Protein AF-A0A8D8V0D5-F1 (afdb_monomer_lite)

Organism: NCBI:txid428564

Secondary structure (DSSP, 8-state):
--S-S-TTGGGG-TT--S---S--HHHHHHHHHHHHHHHHHHHHHHHHHHT-TTHHHHT-STT---S--GGGPPPGGGSPPP--HHHHHHHHHHHHHHHHHHHHHHHHHHHHHHSSS-SSHHHHHHHHHHHHHHT-

pLDDT: mean 73.13, std 11.74, range [45.22, 96.75]

Structure (mmCIF, N/CA/C/O backbone):
data_AF-A0A8D8V0D5-F1
#
_entry.id   AF-A0A8D8V0D5-F1
#
loop_
_atom_site.group_PDB
_atom_site.id
_atom_site.type_symbol
_atom_site.label_atom_id
_atom_site.label_alt_id
_atom_site.label_comp_id
_atom_site.label_asym_id
_atom_site.label_entity_id
_atom_site.label_seq_id
_atom_site.pdbx_PDB_ins_code
_atom_site.Cartn_x
_atom_site.Cartn_y
_atom_site.Cartn_z
_atom_site.occupancy
_atom_site.B_iso_or_equiv
_atom_site.auth_seq_id
_atom_site.auth_comp_id
_atom_site.auth_asym_id
_atom_site.auth_atom_id
_atom_site.pdbx_PDB_model_num
ATOM 1 N N . MET A 1 1 ? 16.698 8.303 -56.986 1.00 45.22 1 MET A N 1
ATOM 2 C CA . MET A 1 1 ? 17.257 8.251 -55.622 1.00 45.22 1 MET A CA 1
ATOM 3 C C . MET A 1 1 ? 16.112 7.914 -54.676 1.00 45.22 1 MET A C 1
ATOM 5 O O . MET A 1 1 ? 15.330 8.791 -54.330 1.00 45.22 1 MET A O 1
ATOM 9 N N . SER A 1 2 ? 15.885 6.629 -54.410 1.00 48.72 2 SER A N 1
ATOM 10 C CA . SER A 1 2 ? 14.785 6.174 -53.552 1.00 48.72 2 SER A CA 1
ATOM 11 C C . SER A 1 2 ? 15.155 6.394 -52.087 1.00 48.72 2 SER A C 1
ATOM 13 O O . SER A 1 2 ? 16.223 5.985 -51.654 1.00 48.72 2 SER A O 1
ATOM 15 N N . HIS A 1 3 ? 14.261 7.027 -51.333 1.00 53.66 3 HIS A N 1
ATOM 16 C CA . HIS A 1 3 ? 14.394 7.468 -49.937 1.00 53.66 3 HIS A CA 1
ATOM 17 C C . HIS A 1 3 ? 14.514 6.314 -48.898 1.00 53.66 3 HIS A C 1
ATOM 19 O O . HIS A 1 3 ? 14.042 6.429 -47.772 1.00 53.66 3 HIS A O 1
ATOM 25 N N . LEU A 1 4 ? 15.094 5.164 -49.256 1.00 62.19 4 LEU A N 1
ATOM 26 C CA . LEU A 1 4 ? 15.102 3.936 -48.443 1.00 62.19 4 LEU A CA 1
ATOM 27 C C . LEU A 1 4 ? 16.444 3.184 -48.498 1.00 62.19 4 LEU A C 1
ATOM 29 O O . LEU A 1 4 ? 16.458 1.959 -48.511 1.00 62.19 4 LEU A O 1
ATOM 33 N N . GLU A 1 5 ? 17.576 3.882 -48.573 1.00 65.50 5 GLU A N 1
ATOM 34 C CA . GLU A 1 5 ? 18.870 3.197 -48.740 1.00 65.50 5 GLU A CA 1
ATOM 35 C C . GLU A 1 5 ? 19.492 2.683 -47.436 1.00 65.50 5 GLU A C 1
ATOM 37 O O . GLU A 1 5 ? 20.301 1.764 -47.487 1.00 65.50 5 GLU A O 1
ATOM 42 N N . ASP A 1 6 ? 19.075 3.169 -46.260 1.00 66.00 6 ASP A N 1
ATOM 43 C CA . ASP A 1 6 ? 19.495 2.535 -45.007 1.00 66.00 6 ASP A CA 1
ATOM 44 C C . ASP A 1 6 ? 18.524 2.833 -43.847 1.00 66.00 6 ASP A C 1
ATOM 46 O O . ASP A 1 6 ? 18.466 3.969 -43.362 1.00 66.00 6 ASP A O 1
ATOM 50 N N . PRO A 1 7 ? 17.760 1.844 -43.342 1.00 69.44 7 PRO A N 1
ATOM 51 C CA . PRO A 1 7 ? 16.826 2.052 -42.236 1.00 69.44 7 PRO A CA 1
ATOM 52 C C . PRO A 1 7 ? 17.528 2.452 -40.934 1.00 69.44 7 PRO A C 1
ATOM 54 O O . PR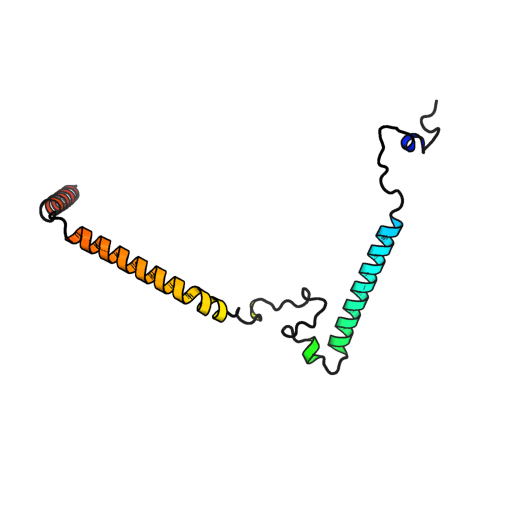O A 1 7 ? 16.855 2.864 -40.002 1.00 69.44 7 PRO A O 1
ATOM 57 N N . ASN A 1 8 ? 18.860 2.361 -40.846 1.00 71.06 8 ASN A N 1
ATOM 58 C CA . ASN A 1 8 ? 19.631 2.727 -39.656 1.00 71.06 8 ASN A CA 1
ATOM 59 C C . ASN A 1 8 ? 20.317 4.102 -39.748 1.00 71.06 8 ASN A C 1
ATOM 61 O O . ASN A 1 8 ? 21.010 4.488 -38.806 1.00 71.06 8 ASN A O 1
ATOM 65 N N . LEU A 1 9 ? 20.130 4.859 -40.837 1.00 73.25 9 LEU A N 1
ATOM 66 C CA . LEU A 1 9 ? 20.750 6.182 -41.028 1.00 73.25 9 LEU A CA 1
ATOM 67 C C . LEU A 1 9 ? 20.418 7.167 -39.896 1.00 73.25 9 LEU A C 1
ATOM 69 O O . LEU A 1 9 ? 21.285 7.920 -39.457 1.00 73.25 9 LEU A O 1
ATOM 73 N N . TYR A 1 10 ? 19.197 7.101 -39.359 1.00 69.00 10 TYR A N 1
ATOM 74 C CA . TYR A 1 10 ? 18.752 7.958 -38.256 1.00 69.00 10 TYR A CA 1
ATOM 75 C C . TYR A 1 10 ? 19.538 7.732 -36.948 1.00 69.00 10 TYR A C 1
ATOM 77 O O . TYR A 1 10 ? 19.628 8.646 -36.131 1.00 69.00 10 TYR A O 1
ATOM 85 N N . LYS A 1 11 ? 20.151 6.551 -36.754 1.00 69.38 11 LYS A N 1
ATOM 86 C CA . LYS A 1 11 ? 20.961 6.227 -35.562 1.00 69.38 11 LYS A CA 1
ATOM 87 C C . LYS A 1 11 ? 22.320 6.930 -35.550 1.00 69.38 11 LYS A C 1
ATOM 89 O O . LYS A 1 11 ? 22.938 7.025 -34.503 1.00 69.38 11 LYS A O 1
ATOM 94 N N . LYS A 1 12 ? 22.803 7.409 -36.701 1.00 73.44 12 LYS A N 1
ATOM 95 C CA . LYS A 1 12 ? 24.097 8.106 -36.829 1.00 73.44 12 LYS A CA 1
ATOM 96 C C . LYS A 1 12 ? 23.969 9.630 -36.708 1.00 73.44 12 LYS A C 1
ATOM 98 O O . LYS A 1 12 ? 24.938 10.340 -36.959 1.00 73.44 12 LYS A O 1
ATOM 103 N N . ASN A 1 13 ? 22.780 10.141 -36.378 1.00 74.19 13 ASN A N 1
ATOM 104 C CA . ASN A 1 13 ? 22.531 11.574 -36.292 1.00 74.19 13 ASN A CA 1
ATOM 105 C C . ASN A 1 13 ? 23.204 12.170 -35.035 1.00 74.19 13 ASN A C 1
ATOM 107 O O . ASN A 1 13 ? 22.813 11.801 -33.928 1.00 74.19 13 ASN A O 1
ATOM 111 N N . PRO A 1 14 ? 24.149 13.122 -35.173 1.00 74.00 14 PRO A N 1
ATOM 112 C CA . PRO A 1 14 ? 24.824 13.755 -34.035 1.00 74.00 14 PRO A CA 1
ATOM 113 C C . PRO A 1 14 ? 23.888 14.589 -33.144 1.00 74.00 14 PRO A C 1
ATOM 115 O O . PRO A 1 14 ? 24.263 14.930 -32.030 1.00 74.00 14 PRO A O 1
ATOM 118 N N . LEU A 1 15 ? 22.669 14.906 -33.601 1.00 73.81 15 LEU A N 1
ATOM 119 C CA . LEU A 1 15 ? 21.644 15.590 -32.801 1.00 73.81 15 LEU A CA 1
ATOM 120 C C . LEU A 1 15 ? 20.863 14.641 -31.868 1.00 73.81 15 LEU A C 1
ATOM 122 O O . LEU A 1 15 ? 20.094 15.106 -31.031 1.00 73.81 15 LEU A O 1
ATOM 126 N N . TYR A 1 16 ? 21.042 13.322 -32.007 1.00 65.94 16 TYR A N 1
ATOM 127 C CA . TYR A 1 16 ? 20.404 12.289 -31.184 1.00 65.94 16 TYR A CA 1
ATOM 128 C C . TYR A 1 16 ? 21.448 11.599 -30.292 1.00 65.94 16 TYR A C 1
ATOM 130 O O . TYR A 1 16 ? 21.793 10.440 -30.497 1.00 65.94 16 TYR A O 1
ATOM 138 N N . GLU A 1 17 ? 21.954 12.302 -29.275 1.00 66.25 17 GLU A N 1
ATOM 139 C CA . GLU A 1 17 ? 22.946 11.746 -28.331 1.00 66.25 17 GLU A CA 1
ATOM 140 C C . GLU A 1 17 ? 22.368 10.687 -27.376 1.00 66.25 17 GLU A C 1
ATOM 142 O O . GLU A 1 17 ? 23.100 9.843 -26.858 1.00 66.25 17 GLU A O 1
ATOM 147 N N . ARG A 1 18 ? 21.052 10.705 -27.126 1.00 66.06 18 ARG A N 1
ATOM 148 C CA . ARG A 1 18 ? 20.371 9.728 -26.265 1.00 66.06 18 ARG A CA 1
ATOM 149 C C . ARG A 1 18 ? 19.397 8.892 -27.077 1.00 66.06 18 ARG A C 1
ATOM 151 O O . ARG A 1 18 ? 18.279 9.319 -27.351 1.00 66.06 18 ARG A O 1
ATOM 158 N N . HIS A 1 19 ? 19.812 7.683 -27.435 1.00 68.31 19 HIS A N 1
ATOM 159 C CA . HIS A 1 19 ? 18.891 6.691 -27.969 1.00 68.31 19 HIS A CA 1
ATOM 160 C C . HIS A 1 19 ? 18.028 6.131 -26.839 1.00 68.31 19 HIS A C 1
ATOM 162 O O . HIS A 1 19 ? 18.545 5.691 -25.810 1.00 68.31 19 HIS A O 1
ATOM 168 N N . GLU A 1 20 ? 16.711 6.137 -27.039 1.00 71.44 20 GLU A N 1
ATOM 169 C CA . GLU A 1 20 ? 15.799 5.385 -26.185 1.00 71.44 20 GLU A CA 1
ATOM 170 C C . GLU A 1 20 ? 16.230 3.910 -26.158 1.00 71.44 20 GLU A C 1
ATOM 172 O O . GLU A 1 20 ? 16.721 3.388 -27.170 1.00 71.44 20 GLU A O 1
ATOM 177 N N . PRO A 1 21 ? 16.101 3.227 -25.009 1.00 69.69 21 PRO A N 1
ATOM 178 C CA . PRO A 1 21 ? 16.499 1.835 -24.901 1.00 69.69 21 PRO A CA 1
ATOM 179 C C . PRO A 1 21 ? 15.696 1.002 -25.901 1.00 69.69 21 PRO A C 1
ATOM 181 O O . PRO A 1 21 ? 14.522 0.733 -25.705 1.00 69.69 21 PRO A O 1
ATOM 184 N N . SER A 1 22 ? 16.352 0.545 -26.969 1.00 73.62 22 SER A N 1
ATOM 185 C CA . SER A 1 22 ? 15.724 -0.307 -27.988 1.00 73.62 22 SER A CA 1
ATOM 186 C C . SER A 1 22 ? 15.320 -1.682 -27.441 1.00 73.62 22 SER A C 1
ATOM 188 O O . SER A 1 22 ? 14.596 -2.416 -28.111 1.00 73.62 22 SER A O 1
ATOM 190 N N . ASN A 1 23 ? 15.821 -2.058 -26.259 1.00 82.00 23 ASN A N 1
ATOM 191 C CA . ASN A 1 23 ? 15.556 -3.336 -25.621 1.00 82.00 23 ASN A CA 1
ATOM 192 C C . ASN A 1 23 ? 14.803 -3.135 -24.298 1.00 82.00 23 ASN A C 1
ATOM 194 O O . ASN A 1 23 ? 15.379 -2.709 -23.298 1.00 82.00 23 ASN A O 1
ATOM 198 N N . TYR A 1 24 ? 13.528 -3.517 -24.298 1.00 87.25 24 TYR A N 1
ATOM 199 C CA . TYR A 1 24 ? 12.639 -3.472 -23.134 1.00 87.25 24 TYR A CA 1
ATOM 200 C C . TYR A 1 24 ? 12.494 -4.831 -22.431 1.00 87.25 24 TYR A C 1
ATOM 202 O O . TYR A 1 24 ? 11.741 -4.948 -21.467 1.00 87.25 24 TYR A O 1
ATOM 210 N N . VAL A 1 25 ? 13.231 -5.865 -22.856 1.00 90.94 25 VAL A N 1
ATOM 211 C CA . VAL A 1 25 ? 13.254 -7.179 -22.192 1.00 90.94 25 VAL A CA 1
ATOM 212 C C . VAL A 1 25 ? 13.467 -7.082 -20.674 1.00 90.94 25 VAL A C 1
ATOM 214 O O . VAL A 1 25 ? 12.682 -7.707 -19.963 1.00 90.94 25 VAL A O 1
ATOM 217 N N . PRO A 1 26 ? 14.425 -6.300 -20.125 1.00 90.06 26 PRO A N 1
ATOM 218 C CA . PRO A 1 26 ? 14.586 -6.229 -18.671 1.00 90.06 26 PRO A CA 1
ATOM 219 C C . PRO A 1 26 ? 13.340 -5.673 -17.969 1.00 90.06 26 PRO A C 1
ATOM 221 O O . PRO A 1 26 ? 12.980 -6.168 -16.907 1.00 90.06 26 PRO A O 1
ATOM 224 N N . PHE A 1 27 ? 12.641 -4.712 -18.581 1.00 91.50 27 PHE A N 1
ATOM 225 C CA . PHE A 1 27 ? 11.388 -4.170 -18.053 1.00 91.50 27 PHE A CA 1
ATOM 226 C C . PHE A 1 27 ? 10.273 -5.225 -18.023 1.00 91.50 27 PHE A C 1
ATOM 228 O O . PHE A 1 27 ? 9.577 -5.368 -17.021 1.00 91.50 27 PHE A O 1
ATOM 235 N N . TYR A 1 28 ? 10.119 -6.012 -19.090 1.00 93.81 28 TYR A N 1
ATOM 236 C CA . TYR A 1 28 ? 9.105 -7.070 -19.116 1.00 93.81 28 TYR A CA 1
ATOM 237 C C . TYR A 1 28 ? 9.429 -8.219 -18.161 1.00 93.81 28 TYR A C 1
ATOM 239 O O . TYR A 1 28 ? 8.520 -8.774 -17.547 1.00 93.81 28 TYR A O 1
ATOM 247 N N . VAL A 1 29 ? 10.710 -8.555 -17.990 1.00 95.62 29 VAL A N 1
ATOM 248 C CA . VAL A 1 29 ? 11.145 -9.576 -17.029 1.00 95.62 29 VAL A CA 1
ATOM 249 C C . VAL A 1 29 ? 10.855 -9.130 -15.596 1.00 95.62 29 VAL A C 1
ATOM 251 O O . VAL A 1 29 ? 10.294 -9.909 -14.826 1.00 95.62 29 VAL A O 1
ATOM 254 N N . THR A 1 30 ? 11.172 -7.884 -15.225 1.00 95.00 30 THR A N 1
ATOM 255 C CA . THR A 1 30 ? 10.863 -7.386 -13.874 1.00 95.00 30 THR A CA 1
ATOM 256 C C . THR A 1 30 ? 9.361 -7.304 -13.626 1.00 95.00 30 THR A C 1
ATOM 258 O O . THR A 1 30 ? 8.895 -7.716 -12.561 1.00 95.00 30 THR A O 1
ATOM 261 N N . LEU A 1 31 ? 8.592 -6.845 -14.615 1.00 95.38 31 LEU A N 1
ATOM 262 C CA . LEU A 1 31 ? 7.136 -6.811 -14.539 1.00 95.38 31 LEU A CA 1
ATOM 263 C C . LEU A 1 31 ? 6.552 -8.218 -14.357 1.00 95.38 31 LEU A C 1
ATOM 265 O O . LEU A 1 31 ? 5.703 -8.422 -13.491 1.00 95.38 31 LEU A O 1
ATOM 269 N N . ALA A 1 32 ? 7.042 -9.200 -15.115 1.00 96.00 32 ALA A N 1
ATOM 270 C CA . ALA A 1 32 ? 6.612 -10.588 -14.996 1.00 96.00 32 ALA A CA 1
ATOM 271 C C . ALA A 1 32 ? 6.921 -11.164 -13.606 1.00 96.00 32 ALA A C 1
ATOM 273 O O . ALA A 1 32 ? 6.048 -11.781 -12.998 1.00 96.00 32 ALA A O 1
ATOM 274 N N . LEU A 1 33 ? 8.118 -10.912 -13.063 1.00 96.75 33 LEU A N 1
ATOM 275 C CA . LEU A 1 33 ? 8.475 -11.336 -11.705 1.00 96.75 33 LEU A CA 1
ATOM 276 C C . LEU A 1 33 ? 7.563 -10.699 -10.649 1.00 96.75 33 LEU A C 1
ATOM 278 O O . LEU A 1 33 ? 7.103 -11.394 -9.744 1.00 96.75 33 LEU A O 1
ATOM 282 N N . CYS A 1 34 ? 7.251 -9.408 -10.788 1.00 94.69 34 CYS A N 1
ATOM 283 C CA . CYS A 1 34 ? 6.339 -8.706 -9.887 1.00 94.69 34 CYS A CA 1
ATOM 284 C C . CYS A 1 34 ? 4.923 -9.303 -9.930 1.00 94.69 34 CYS A C 1
ATOM 286 O O . CYS A 1 34 ? 4.332 -9.576 -8.886 1.00 94.69 34 CYS A O 1
ATOM 288 N N . ILE A 1 35 ? 4.400 -9.582 -11.129 1.00 95.38 35 ILE A N 1
ATOM 289 C CA . ILE A 1 35 ? 3.073 -10.187 -11.312 1.00 95.38 35 ILE A CA 1
ATOM 290 C C . ILE A 1 35 ? 3.034 -11.604 -10.734 1.00 95.38 35 ILE A C 1
ATOM 292 O O . ILE A 1 35 ? 2.105 -11.938 -10.001 1.00 95.38 35 ILE A O 1
ATOM 296 N N . VAL A 1 36 ? 4.042 -12.434 -11.016 1.00 96.38 36 VAL A N 1
ATOM 297 C CA . VAL A 1 36 ? 4.126 -13.799 -10.473 1.00 96.38 36 VAL A CA 1
ATOM 298 C C . VAL A 1 36 ? 4.185 -13.768 -8.948 1.00 96.38 36 VAL A C 1
ATOM 300 O O . VAL A 1 36 ? 3.467 -14.525 -8.294 1.00 96.38 36 VAL A O 1
ATOM 303 N N . PHE A 1 37 ? 4.976 -12.863 -8.372 1.00 93.81 37 PHE A N 1
ATOM 304 C CA . PHE A 1 37 ? 5.059 -12.692 -6.925 1.00 93.81 37 PHE A CA 1
ATOM 305 C C . PHE A 1 37 ? 3.728 -12.221 -6.320 1.00 93.81 37 PHE A C 1
ATOM 307 O O . PHE A 1 37 ? 3.275 -12.773 -5.318 1.00 93.81 37 PHE A O 1
ATOM 314 N N . ALA A 1 38 ? 3.048 -11.264 -6.956 1.00 87.62 38 ALA A N 1
ATOM 315 C CA . ALA A 1 38 ? 1.734 -10.798 -6.523 1.00 87.62 38 ALA A CA 1
ATOM 316 C C . ALA A 1 38 ? 0.681 -11.919 -6.573 1.00 87.62 38 ALA A C 1
ATOM 318 O O . ALA A 1 38 ? -0.060 -12.113 -5.610 1.00 87.62 38 ALA A O 1
ATOM 319 N N . ILE A 1 39 ? 0.648 -12.704 -7.655 1.00 91.25 39 ILE A N 1
ATOM 320 C CA . ILE A 1 39 ? -0.249 -13.860 -7.787 1.00 91.25 39 ILE A CA 1
ATOM 321 C C . ILE A 1 39 ? 0.064 -14.901 -6.710 1.00 91.25 39 ILE A C 1
ATOM 323 O O . ILE A 1 39 ? -0.856 -15.398 -6.063 1.00 91.25 39 ILE A O 1
ATOM 327 N N . PHE A 1 40 ? 1.342 -15.202 -6.474 1.00 91.31 40 PHE A N 1
ATOM 328 C CA . PHE A 1 40 ? 1.766 -16.130 -5.428 1.00 91.31 40 PHE A CA 1
ATOM 329 C C . PHE A 1 40 ? 1.274 -15.690 -4.043 1.00 91.31 40 PHE A C 1
ATOM 331 O O . PHE A 1 40 ? 0.670 -16.487 -3.322 1.00 91.31 40 PHE A 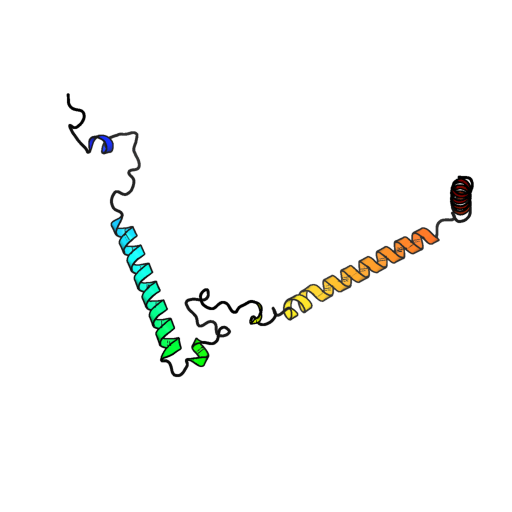O 1
ATOM 338 N N . LEU A 1 41 ? 1.439 -14.410 -3.696 1.00 85.75 41 LEU A N 1
ATOM 339 C CA . LEU A 1 41 ? 0.924 -13.854 -2.443 1.00 85.75 41 LEU A CA 1
ATOM 340 C C . LEU A 1 41 ? -0.606 -13.912 -2.362 1.00 85.75 41 LEU A C 1
ATOM 342 O O . LEU A 1 41 ? -1.144 -14.265 -1.311 1.00 85.75 41 LEU A O 1
ATOM 346 N N . CYS A 1 42 ? -1.317 -13.622 -3.454 1.00 83.62 42 CYS A N 1
ATOM 347 C CA . CYS A 1 42 ? -2.774 -13.748 -3.517 1.00 83.62 42 CYS A CA 1
ATOM 348 C C . CYS A 1 42 ? -3.233 -15.194 -3.281 1.00 83.62 42 CYS A C 1
ATOM 350 O O . CYS A 1 42 ? -4.135 -15.429 -2.475 1.00 83.62 42 CYS A O 1
ATOM 352 N N . VAL A 1 43 ? -2.595 -16.170 -3.930 1.00 86.38 43 VAL A N 1
ATOM 353 C CA . VAL A 1 43 ? -2.915 -17.597 -3.768 1.00 86.38 43 VAL A CA 1
ATOM 354 C C . VAL A 1 43 ? -2.635 -18.060 -2.341 1.00 86.38 43 VAL A C 1
ATOM 356 O O . VAL A 1 43 ? -3.492 -18.712 -1.742 1.00 86.38 43 VAL A O 1
ATOM 359 N N . LEU A 1 44 ? -1.493 -17.679 -1.758 1.00 84.25 44 LEU A N 1
ATOM 360 C CA . LEU A 1 44 ? -1.199 -17.967 -0.353 1.00 84.25 44 LEU A CA 1
ATOM 361 C C . LEU A 1 44 ? -2.257 -17.365 0.577 1.00 84.25 44 LEU A C 1
ATOM 363 O O . LEU A 1 44 ? -2.720 -18.038 1.497 1.00 84.25 44 LEU A O 1
ATOM 367 N N . ASN A 1 45 ? -2.687 -16.128 0.321 1.00 77.81 45 ASN A N 1
ATOM 368 C CA . ASN A 1 45 ? -3.716 -15.468 1.121 1.00 77.81 45 ASN A CA 1
ATOM 369 C C . ASN A 1 45 ? -5.049 -16.237 1.080 1.00 77.81 45 ASN A C 1
ATOM 371 O O . ASN A 1 45 ? -5.644 -16.509 2.125 1.00 77.81 45 ASN A O 1
ATOM 375 N N . ILE A 1 46 ? -5.476 -16.667 -0.111 1.00 78.19 46 ILE A N 1
ATOM 376 C CA . ILE A 1 46 ? -6.691 -17.473 -0.298 1.00 78.19 46 ILE A CA 1
ATOM 377 C C . ILE A 1 46 ? -6.550 -18.831 0.401 1.00 78.19 46 ILE A C 1
ATOM 379 O O . ILE A 1 46 ? -7.460 -19.258 1.116 1.00 78.19 46 ILE A O 1
ATOM 383 N N . PHE A 1 47 ? -5.399 -19.490 0.257 1.00 81.75 47 PHE A N 1
ATOM 384 C CA . PHE A 1 47 ? -5.124 -20.776 0.893 1.00 81.75 47 PHE A CA 1
ATOM 385 C C . PHE A 1 47 ? -5.206 -20.685 2.425 1.00 81.75 47 PHE A C 1
ATOM 387 O O . PHE A 1 47 ? -5.932 -21.458 3.056 1.00 81.75 47 PHE A O 1
ATOM 394 N N . PHE A 1 48 ? -4.545 -19.699 3.038 1.00 73.88 48 PHE A N 1
ATOM 395 C CA . PHE A 1 48 ? -4.608 -19.493 4.488 1.00 73.88 48 PHE A CA 1
ATOM 396 C C . PHE A 1 48 ? -6.003 -19.071 4.976 1.00 73.88 48 PHE A C 1
ATOM 398 O O . PHE A 1 48 ? -6.398 -19.435 6.086 1.00 73.88 48 PHE A O 1
ATOM 405 N N . CYS A 1 49 ? -6.783 -18.369 4.151 1.00 67.38 49 CYS A N 1
ATOM 406 C CA . CYS A 1 49 ? -8.147 -17.950 4.480 1.00 67.38 49 CYS A CA 1
ATOM 407 C C . CYS A 1 49 ? -9.167 -19.110 4.432 1.00 67.38 49 CYS A C 1
ATOM 409 O O . CYS A 1 49 ? -10.103 -19.144 5.242 1.00 67.38 49 CYS A O 1
ATOM 411 N N . CYS A 1 50 ? -8.987 -20.069 3.515 1.00 68.06 50 CYS A N 1
ATOM 412 C CA . CYS A 1 50 ? -9.941 -21.158 3.276 1.00 68.06 50 CYS A CA 1
ATOM 413 C C . CYS A 1 50 ? -9.575 -22.480 3.968 1.00 68.06 50 CYS A C 1
ATOM 415 O O . CYS A 1 50 ? -10.468 -23.160 4.475 1.00 68.06 50 CYS A O 1
ATOM 417 N N . ILE A 1 51 ? -8.290 -22.848 4.001 1.00 68.25 51 ILE A N 1
ATOM 418 C CA . ILE A 1 51 ? -7.843 -24.208 4.362 1.00 68.25 51 ILE A CA 1
ATOM 419 C C . ILE A 1 51 ? -7.176 -24.260 5.746 1.00 68.25 51 ILE A C 1
ATOM 421 O O . ILE A 1 51 ? -7.178 -25.304 6.398 1.00 68.25 51 ILE A O 1
ATOM 425 N N . SER A 1 52 ? -6.649 -23.143 6.257 1.00 70.56 52 SER A N 1
ATOM 426 C CA . SER A 1 52 ? -5.942 -23.149 7.544 1.00 70.56 52 SER A CA 1
ATOM 427 C C . SER A 1 52 ? -6.875 -23.375 8.740 1.00 70.56 52 SER A C 1
ATOM 429 O O . SER A 1 52 ? -7.933 -22.751 8.869 1.00 70.56 52 SER A O 1
ATOM 431 N N . LYS A 1 53 ? -6.423 -24.186 9.708 1.00 71.00 53 LYS A N 1
ATOM 432 C CA . LYS A 1 53 ? -7.043 -24.328 11.042 1.00 71.00 53 LYS A CA 1
ATOM 433 C C . LYS A 1 53 ? -7.216 -22.968 11.738 1.00 71.00 53 LYS A C 1
ATOM 435 O O . LYS A 1 53 ? -8.178 -22.763 12.475 1.00 71.00 53 LYS A O 1
ATOM 440 N N . HIS A 1 54 ? -6.337 -22.012 11.430 1.00 69.62 54 HIS A N 1
ATOM 441 C CA . HIS A 1 54 ? -6.360 -20.641 11.939 1.00 69.62 54 HIS A CA 1
ATOM 442 C C . HIS A 1 54 ? -7.154 -19.672 11.044 1.00 69.62 54 HIS A C 1
ATOM 444 O O . HIS A 1 54 ? -6.932 -18.467 11.102 1.00 69.62 54 HIS A O 1
ATOM 450 N N . LYS A 1 55 ? -8.116 -20.146 10.237 1.00 68.62 55 LYS A N 1
ATOM 451 C CA . LYS A 1 55 ? -8.949 -19.294 9.361 1.00 68.62 55 LYS A CA 1
ATOM 452 C C . LYS A 1 55 ? -9.555 -18.073 10.059 1.00 68.62 55 LYS A C 1
ATOM 454 O O . LYS A 1 55 ? -9.664 -17.020 9.449 1.00 68.62 55 LYS A O 1
ATOM 459 N N . LYS A 1 56 ? -9.938 -18.199 11.339 1.00 67.25 56 LYS A N 1
ATOM 460 C CA . LYS A 1 56 ? -10.495 -17.087 12.131 1.00 67.25 56 LYS A CA 1
ATOM 461 C C . LYS A 1 56 ? -9.473 -15.966 12.344 1.00 67.25 56 LYS A C 1
ATOM 463 O O . LYS A 1 56 ? -9.847 -14.809 12.278 1.00 67.25 56 LYS A O 1
ATOM 468 N N . TYR A 1 57 ? -8.202 -16.317 12.525 1.00 69.44 57 TYR A N 1
ATOM 469 C CA . TYR A 1 57 ? -7.096 -15.372 12.669 1.00 69.44 57 TYR A CA 1
ATOM 470 C C . TYR A 1 57 ? -6.766 -14.672 11.344 1.00 69.44 57 TYR A C 1
ATOM 472 O O . TYR A 1 57 ? -6.642 -13.455 11.317 1.00 69.44 57 TYR A O 1
ATOM 480 N N . TRP A 1 58 ? -6.716 -15.415 10.232 1.00 68.00 58 TRP A N 1
ATOM 481 C CA . TRP A 1 58 ? -6.463 -14.853 8.893 1.00 68.00 58 TRP A CA 1
ATOM 482 C C . TRP A 1 58 ? -7.640 -14.024 8.344 1.00 68.00 58 TRP A C 1
ATOM 484 O O . TRP A 1 58 ? -7.462 -13.123 7.519 1.00 68.00 58 TRP A O 1
ATOM 494 N N . LYS A 1 59 ? -8.861 -14.307 8.817 1.00 65.81 59 LYS A N 1
ATOM 495 C CA . LYS A 1 59 ? -10.068 -13.524 8.523 1.00 65.81 59 LYS A CA 1
ATOM 496 C C . LYS A 1 59 ? -10.280 -12.338 9.463 1.00 65.81 59 LYS A C 1
ATOM 498 O O . LYS A 1 59 ? -11.169 -11.533 9.184 1.00 65.81 59 LYS A O 1
ATOM 503 N N . ASP A 1 60 ? -9.500 -12.198 10.526 1.00 68.00 60 ASP A N 1
ATOM 504 C CA . ASP A 1 60 ? -9.587 -11.010 11.362 1.00 68.00 60 ASP A CA 1
ATOM 505 C C . ASP A 1 60 ? -8.884 -9.840 10.658 1.00 68.00 60 ASP A C 1
ATOM 507 O O . ASP A 1 60 ? -7.820 -9.983 10.060 1.00 68.00 60 ASP A O 1
ATOM 511 N N . THR A 1 61 ? -9.537 -8.683 10.653 1.00 64.81 61 THR A N 1
ATOM 512 C CA . THR A 1 61 ? -8.988 -7.464 10.035 1.00 64.81 61 THR A CA 1
ATOM 513 C C . THR A 1 61 ? -8.093 -6.708 11.014 1.00 64.81 61 THR A C 1
ATOM 515 O O . THR A 1 61 ? -7.264 -5.912 10.591 1.00 64.81 61 THR A O 1
ATOM 518 N N . ASN A 1 62 ? -8.240 -6.968 12.314 1.00 65.88 62 ASN A N 1
ATOM 519 C CA . ASN A 1 62 ? -7.556 -6.227 13.369 1.00 65.88 62 ASN A CA 1
ATOM 520 C C . ASN A 1 62 ? -6.140 -6.763 13.663 1.00 65.88 62 ASN A C 1
ATOM 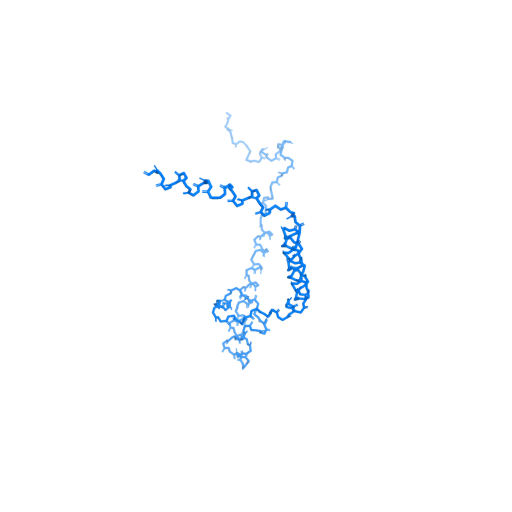522 O O . ASN A 1 62 ? -5.385 -6.126 14.384 1.00 65.88 62 ASN A O 1
ATOM 526 N N . THR A 1 63 ? -5.762 -7.923 13.117 1.00 61.88 63 THR A N 1
ATOM 527 C CA . THR A 1 63 ? -4.487 -8.604 13.410 1.00 61.88 63 THR A CA 1
ATOM 528 C C . THR A 1 63 ? -3.384 -8.344 12.382 1.00 61.88 63 THR A C 1
ATOM 530 O O . THR A 1 63 ? -2.304 -8.909 12.503 1.00 61.88 63 THR A O 1
ATOM 533 N N . GLY A 1 64 ? -3.617 -7.502 11.367 1.00 58.41 64 GLY A N 1
ATOM 534 C CA . GLY A 1 64 ? -2.568 -7.011 10.458 1.00 58.41 64 GLY A CA 1
ATOM 535 C C . GLY A 1 64 ? -1.949 -8.037 9.491 1.00 58.41 64 GLY A C 1
ATOM 536 O O . GLY A 1 64 ? -1.155 -7.658 8.640 1.00 58.41 64 GLY A O 1
ATOM 537 N N . ASN A 1 65 ? -2.333 -9.317 9.532 1.00 60.69 65 ASN A N 1
ATOM 538 C CA . ASN A 1 65 ? -1.696 -10.391 8.743 1.00 60.69 65 ASN A CA 1
ATOM 539 C C . ASN A 1 65 ? -2.171 -10.506 7.283 1.00 60.69 65 ASN A C 1
ATOM 541 O O . ASN A 1 65 ? -2.014 -11.551 6.645 1.00 60.69 65 ASN A O 1
ATOM 545 N N . ARG A 1 66 ? -2.786 -9.457 6.729 1.00 64.56 66 ARG A N 1
ATOM 546 C CA . ARG A 1 66 ? -3.270 -9.447 5.343 1.00 64.56 66 ARG A CA 1
ATOM 547 C C . ARG A 1 66 ? -2.282 -8.708 4.451 1.00 64.56 66 ARG A C 1
ATOM 549 O O . ARG A 1 66 ? -2.251 -7.487 4.437 1.00 64.56 66 ARG A O 1
ATOM 556 N N . TRP A 1 67 ? -1.544 -9.462 3.639 1.00 59.56 67 TRP A N 1
ATOM 557 C CA . TRP A 1 67 ? -0.655 -8.927 2.597 1.00 59.56 67 TRP A CA 1
ATOM 558 C C . TRP A 1 67 ? -1.384 -8.044 1.565 1.00 59.56 67 TRP A C 1
ATOM 560 O O . TRP A 1 67 ? -0.775 -7.175 0.955 1.00 59.56 67 TRP A O 1
ATOM 570 N N . ILE A 1 68 ? -2.699 -8.233 1.397 1.00 56.81 68 ILE A N 1
ATOM 571 C CA . ILE A 1 68 ? -3.579 -7.364 0.611 1.00 56.81 68 ILE A CA 1
ATOM 572 C C . ILE A 1 68 ? -4.595 -6.715 1.565 1.00 56.81 68 ILE A C 1
ATOM 574 O O . ILE A 1 68 ? -5.661 -7.262 1.854 1.00 56.81 68 ILE A O 1
ATOM 578 N N . LEU A 1 69 ? -4.243 -5.537 2.077 1.00 53.28 69 LEU A N 1
ATOM 579 C CA . LEU A 1 69 ? -5.130 -4.670 2.858 1.00 53.28 69 LEU A CA 1
ATOM 580 C C . LEU A 1 69 ? -6.307 -4.062 2.058 1.00 53.28 69 LEU A C 1
ATOM 582 O O . LEU A 1 69 ? -7.378 -3.937 2.652 1.00 53.28 69 LEU A O 1
ATOM 586 N N . PRO A 1 70 ? -6.216 -3.732 0.746 1.00 53.41 70 PRO A N 1
ATOM 587 C CA . PRO A 1 70 ? -7.311 -2.999 0.105 1.00 53.41 70 PRO A CA 1
ATOM 588 C C . PRO A 1 70 ? -8.536 -3.852 -0.256 1.00 53.41 70 PRO A C 1
ATOM 590 O O . PRO A 1 70 ? -9.622 -3.301 -0.380 1.00 53.41 70 PRO A O 1
ATOM 593 N N . ILE A 1 71 ? -8.423 -5.182 -0.383 1.00 55.66 71 ILE A N 1
ATOM 594 C CA . ILE A 1 71 ? -9.588 -6.030 -0.734 1.00 55.66 71 ILE A CA 1
ATOM 595 C C . ILE A 1 71 ? -10.562 -6.186 0.449 1.00 55.66 71 ILE A C 1
ATOM 597 O O . ILE A 1 71 ? -11.720 -6.544 0.257 1.00 55.66 71 ILE A O 1
ATOM 601 N N . TRP A 1 72 ? -10.124 -5.877 1.674 1.00 53.00 72 TRP A N 1
ATOM 602 C CA . TRP A 1 72 ? -10.903 -6.137 2.885 1.00 53.00 72 TRP A CA 1
ATOM 603 C C . TRP A 1 72 ? -10.879 -4.978 3.882 1.00 53.00 72 TRP A C 1
ATOM 605 O O . TRP A 1 72 ? -10.895 -5.205 5.097 1.00 53.00 72 TRP A O 1
ATOM 615 N N . VAL A 1 73 ? -10.826 -3.742 3.382 1.00 58.19 73 VAL A N 1
ATOM 616 C CA . VAL A 1 73 ? -11.115 -2.567 4.209 1.00 58.19 73 VAL A CA 1
ATOM 617 C C . VAL A 1 73 ? -12.530 -2.753 4.748 1.00 58.19 73 VAL A C 1
ATOM 619 O O . VAL A 1 73 ? -13.474 -2.940 3.979 1.00 58.19 73 VAL A O 1
ATOM 622 N N . LYS A 1 74 ? -12.677 -2.783 6.078 1.00 60.09 74 LYS A N 1
ATOM 623 C CA . LYS A 1 74 ? -14.003 -2.825 6.698 1.00 60.09 74 LYS A CA 1
ATOM 624 C C . LYS A 1 74 ? -14.790 -1.636 6.159 1.00 60.09 74 LYS A C 1
ATOM 626 O O . LYS A 1 74 ? -14.277 -0.521 6.137 1.00 60.09 74 LYS A O 1
ATOM 631 N N . THR A 1 75 ? -16.031 -1.874 5.745 1.00 63.19 75 THR A N 1
ATOM 632 C CA . THR A 1 75 ? -16.978 -0.786 5.485 1.00 63.19 75 THR A CA 1
ATOM 633 C C . THR A 1 75 ? -16.941 0.195 6.659 1.00 63.19 75 THR A C 1
ATOM 635 O O . THR A 1 75 ? -16.835 -0.284 7.791 1.00 63.19 75 THR A O 1
ATOM 638 N N . PRO A 1 76 ? -17.064 1.516 6.439 1.00 64.69 76 PRO A N 1
ATOM 639 C CA . PRO A 1 76 ? -16.953 2.516 7.506 1.00 64.69 76 PRO A CA 1
ATOM 640 C C . PRO A 1 76 ? -17.795 2.194 8.752 1.00 64.69 76 PRO A C 1
ATOM 642 O O . PRO A 1 76 ? -17.345 2.380 9.873 1.00 64.69 76 PRO A O 1
ATOM 645 N N . ALA A 1 77 ? -18.969 1.582 8.563 1.00 70.56 77 ALA A N 1
ATOM 646 C CA . ALA A 1 77 ? -19.857 1.130 9.637 1.00 70.56 77 ALA A CA 1
ATOM 647 C C . ALA A 1 77 ? -19.298 0.009 10.546 1.00 70.56 77 ALA A C 1
ATOM 649 O O . ALA A 1 77 ? -19.818 -0.212 11.633 1.00 70.56 77 ALA A O 1
ATOM 650 N N . GLY A 1 78 ? -18.288 -0.741 10.100 1.00 65.75 78 GLY A N 1
ATOM 651 C CA . GLY A 1 78 ? -17.668 -1.841 10.848 1.00 65.75 78 GLY A CA 1
ATOM 652 C C . GLY A 1 78 ? -16.292 -1.501 11.416 1.00 65.75 78 GLY A C 1
ATOM 653 O O . GLY A 1 78 ? -15.698 -2.335 12.107 1.00 65.75 78 GLY A O 1
ATOM 654 N N . GLN A 1 79 ? -15.756 -0.320 11.103 1.00 68.56 79 GLN A N 1
ATOM 655 C CA . GLN A 1 79 ? -14.508 0.137 11.698 1.00 68.56 79 GLN A CA 1
ATOM 656 C C . GLN A 1 79 ? -14.761 0.467 13.175 1.00 68.56 79 GLN A C 1
ATOM 658 O O . GLN A 1 79 ? -15.770 1.103 13.484 1.00 68.56 79 GLN A O 1
ATOM 663 N N . PRO A 1 80 ? -13.894 0.012 14.101 1.00 72.12 80 PRO A N 1
ATOM 664 C CA . PRO A 1 80 ? -13.973 0.496 15.470 1.00 72.12 80 PRO A CA 1
ATOM 665 C C . PRO A 1 80 ? -13.826 2.026 15.452 1.00 72.12 80 PRO A C 1
ATOM 667 O O . PRO A 1 80 ? -13.106 2.546 14.590 1.00 72.12 80 PRO A O 1
ATOM 670 N N . PRO A 1 81 ? -14.519 2.746 16.351 1.00 76.06 81 PRO A N 1
ATOM 671 C CA . PRO A 1 81 ? -14.345 4.187 16.460 1.00 76.06 81 PRO A CA 1
ATOM 672 C C . PRO A 1 81 ? -12.858 4.500 16.636 1.00 76.06 81 PRO A C 1
ATOM 674 O O . PRO A 1 81 ? -12.141 3.758 17.311 1.00 76.06 81 PRO A O 1
ATOM 677 N N . VAL A 1 82 ? -12.398 5.565 15.975 1.00 73.69 82 VAL A N 1
ATOM 678 C CA . VAL A 1 82 ? -11.028 6.059 16.136 1.00 73.69 82 VAL A CA 1
ATOM 679 C C . VAL A 1 82 ? -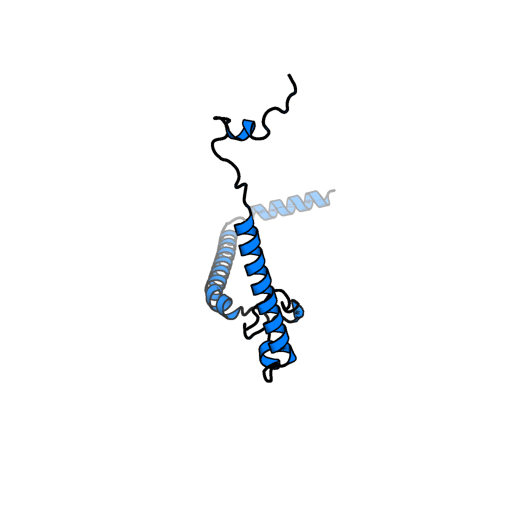10.815 6.322 17.619 1.00 73.69 82 VAL A C 1
ATOM 681 O O . VAL A 1 82 ? -11.623 7.014 18.237 1.00 73.69 82 VAL A O 1
ATOM 684 N N . ASP A 1 83 ? -9.763 5.735 18.182 1.00 79.81 83 ASP A N 1
ATOM 685 C CA . ASP A 1 83 ? -9.419 5.976 19.573 1.00 79.81 83 ASP A CA 1
ATOM 686 C C . ASP A 1 83 ? -8.962 7.431 19.718 1.00 79.81 83 ASP A C 1
ATOM 688 O O . ASP A 1 83 ? -7.937 7.839 19.174 1.00 79.81 83 ASP A O 1
ATOM 692 N N . ILE A 1 84 ? -9.794 8.232 20.378 1.00 78.94 84 ILE A N 1
ATOM 693 C CA . ILE A 1 84 ? -9.552 9.654 20.620 1.00 78.94 84 ILE A CA 1
ATOM 694 C C . ILE A 1 84 ? -8.941 9.903 21.996 1.00 78.94 84 ILE A C 1
ATOM 696 O O . ILE A 1 84 ? -8.627 11.052 22.287 1.00 78.94 84 ILE A O 1
ATOM 700 N N . THR A 1 85 ? -8.734 8.870 22.821 1.00 78.81 85 THR A N 1
ATOM 701 C CA . THR A 1 85 ? -8.232 9.037 24.196 1.00 78.81 85 THR A CA 1
ATOM 702 C C . THR A 1 85 ? -6.854 9.695 24.235 1.00 78.81 85 THR A C 1
ATOM 704 O O . THR A 1 85 ? -6.647 10.631 25.004 1.00 78.81 85 THR A O 1
ATOM 707 N N . GLU A 1 86 ? -5.945 9.305 23.337 1.00 75.44 86 GLU A N 1
ATOM 708 C CA . GLU A 1 86 ? -4.616 9.925 23.222 1.00 75.44 86 GLU A CA 1
ATOM 709 C C . GLU A 1 86 ? -4.682 11.400 22.780 1.00 75.44 86 GLU A C 1
ATOM 711 O O . GLU A 1 86 ? -3.863 12.230 23.183 1.00 75.44 86 GLU A O 1
ATOM 716 N N . LEU A 1 87 ? -5.659 11.745 21.934 1.00 73.12 87 LEU A N 1
ATOM 717 C CA . LEU A 1 87 ? -5.886 13.119 21.484 1.00 73.12 87 LEU A CA 1
ATOM 718 C C . LEU A 1 87 ? -6.520 13.957 22.599 1.00 73.12 87 LEU A C 1
ATOM 720 O O . LEU A 1 87 ? -6.118 15.095 22.830 1.00 73.12 87 LEU A O 1
ATOM 724 N N . GLU A 1 88 ? -7.491 13.395 23.306 1.00 77.88 88 GLU A N 1
ATOM 725 C CA . GLU A 1 88 ? -8.154 14.040 24.429 1.00 77.88 88 GLU A CA 1
ATOM 726 C C . GLU A 1 88 ? -7.134 14.336 25.532 1.00 77.88 88 GLU A C 1
ATOM 728 O O . GLU A 1 88 ? -6.971 15.492 25.902 1.00 77.88 88 GLU A O 1
ATOM 733 N N . GLU A 1 89 ? -6.316 13.371 25.949 1.00 79.25 89 GLU A N 1
ATOM 734 C CA . GLU A 1 89 ? -5.289 13.594 26.976 1.00 79.25 89 GLU A CA 1
ATOM 735 C C . GLU A 1 89 ? -4.291 14.705 26.594 1.00 79.25 89 GLU A C 1
ATOM 737 O O . GLU A 1 89 ? -3.925 15.548 27.419 1.00 79.25 89 GLU A O 1
ATOM 742 N N . LYS A 1 90 ? -3.886 14.762 25.320 1.00 79.12 90 LYS A N 1
ATOM 743 C CA . LYS A 1 90 ? -2.892 15.729 24.838 1.00 79.12 90 LYS A CA 1
ATOM 744 C C . LYS A 1 90 ? -3.448 17.142 24.639 1.00 79.12 90 LYS A C 1
ATOM 746 O O . LYS A 1 90 ? -2.734 18.120 24.885 1.00 79.12 90 LYS A O 1
ATOM 751 N N . TYR A 1 91 ? -4.679 17.265 24.146 1.00 77.94 91 TYR A N 1
ATOM 752 C CA . TYR A 1 91 ? -5.248 18.548 23.718 1.00 77.94 91 TYR A CA 1
ATOM 753 C C . TYR A 1 91 ? -6.286 19.114 24.696 1.00 77.94 91 TYR A C 1
ATOM 755 O O . TYR A 1 91 ? -6.484 20.330 24.713 1.00 77.94 91 TYR A O 1
ATOM 763 N N . TRP A 1 92 ? -6.889 18.297 25.564 1.00 78.25 92 TRP A N 1
ATOM 764 C CA . TRP A 1 92 ? -7.877 18.742 26.555 1.00 78.25 92 TRP A CA 1
ATOM 765 C C . TRP A 1 92 ? -7.382 19.869 27.478 1.00 78.25 92 TRP A C 1
ATOM 767 O O . TRP A 1 92 ? -8.115 20.846 27.657 1.00 78.25 92 TRP A O 1
ATOM 777 N N . PRO A 1 93 ? -6.129 19.857 27.986 1.00 79.94 93 PRO A N 1
ATOM 778 C CA . PRO A 1 93 ? -5.623 20.965 28.798 1.00 79.94 93 PRO A CA 1
ATOM 779 C C . PRO A 1 93 ? -5.565 22.294 28.031 1.00 79.94 93 PRO A C 1
ATOM 781 O O . PRO A 1 93 ? -5.787 23.356 28.606 1.00 79.94 93 PRO A O 1
ATOM 784 N N . GLN A 1 94 ? -5.289 22.241 26.725 1.00 76.69 94 GLN A N 1
ATOM 785 C CA . GLN A 1 94 ? -5.172 23.422 25.863 1.00 76.69 94 GLN A CA 1
ATOM 786 C C . GLN A 1 94 ? -6.555 23.999 25.537 1.00 76.69 94 GLN A C 1
ATOM 788 O O . GLN A 1 94 ? -6.731 25.216 25.525 1.00 76.69 94 GLN A O 1
ATOM 793 N N . VAL A 1 95 ? -7.546 23.125 25.328 1.00 80.81 95 VAL A N 1
ATOM 794 C CA . VAL A 1 95 ? -8.948 23.516 25.113 1.00 80.81 95 VAL A CA 1
ATOM 795 C C . VAL A 1 95 ? -9.503 24.229 26.347 1.00 80.81 95 VAL A C 1
ATOM 797 O O . VAL A 1 95 ? -10.056 25.320 26.219 1.00 80.81 95 VAL A O 1
ATOM 800 N N . LEU A 1 96 ? -9.276 23.684 27.547 1.00 83.94 96 LEU A N 1
ATOM 801 C CA . LEU A 1 96 ? -9.724 24.310 28.797 1.00 83.94 96 LEU A CA 1
ATOM 802 C C . LEU A 1 96 ? -9.079 25.684 29.033 1.00 83.94 96 LEU A C 1
ATOM 804 O O . LEU A 1 96 ? -9.756 26.615 29.471 1.00 83.94 96 LEU A O 1
ATOM 808 N N . GLN A 1 97 ? -7.789 25.837 28.716 1.00 81.69 97 GLN A N 1
ATOM 809 C CA . GLN A 1 97 ? -7.096 27.125 28.823 1.00 81.69 97 GLN A CA 1
ATOM 810 C C . GLN A 1 97 ? -7.654 28.161 27.843 1.00 81.69 97 GLN A C 1
ATOM 812 O O . GLN A 1 97 ? -7.894 29.303 28.234 1.00 81.69 97 GLN A O 1
ATOM 817 N N . TYR A 1 98 ? -7.907 27.766 26.593 1.00 83.00 98 TYR A N 1
ATOM 818 C CA . TYR A 1 98 ? -8.510 28.648 25.593 1.00 83.00 98 TYR A CA 1
ATOM 819 C C . TYR A 1 98 ? -9.920 29.101 26.002 1.00 83.00 98 TYR A C 1
ATOM 821 O O . TYR A 1 98 ? -10.265 30.277 25.865 1.00 83.00 98 TYR A O 1
ATOM 829 N N . GLU A 1 99 ? -10.735 28.196 26.549 1.00 84.19 99 GLU A N 1
ATOM 830 C CA . GLU A 1 99 ? -12.079 28.533 27.027 1.00 84.19 99 GLU A CA 1
ATOM 831 C C . GLU A 1 99 ? -12.067 29.455 28.251 1.00 84.19 99 GLU A C 1
ATOM 833 O O . GLU A 1 99 ? -12.886 30.375 28.321 1.00 84.19 99 GLU A O 1
ATOM 838 N N . ALA A 1 100 ? -11.135 29.254 29.187 1.00 83.88 100 ALA A N 1
ATOM 839 C CA . ALA A 1 100 ? -10.953 30.140 30.337 1.00 83.88 100 ALA A CA 1
ATOM 840 C C . ALA A 1 100 ? -10.546 31.554 29.895 1.00 83.88 100 ALA A C 1
ATOM 842 O O . ALA A 1 100 ? -11.211 32.525 30.255 1.00 83.88 100 ALA A O 1
ATOM 843 N N . GLN A 1 101 ? -9.544 31.665 29.016 1.00 84.56 101 GLN A N 1
ATOM 844 C CA . GLN A 1 101 ? -9.093 32.947 28.463 1.00 84.56 101 GLN A CA 1
ATOM 845 C C . GLN A 1 101 ? -10.208 33.675 27.709 1.00 84.56 101 GLN A C 1
ATOM 847 O O . GLN A 1 101 ? -10.379 34.886 27.841 1.00 84.56 101 GLN A O 1
ATOM 852 N N . LYS A 1 102 ? -11.006 32.935 26.933 1.00 88.56 102 LYS A N 1
ATOM 853 C CA . LYS A 1 102 ? -12.154 33.495 26.220 1.00 88.56 102 LYS A CA 1
ATOM 854 C C . LYS A 1 102 ? -13.202 34.053 27.186 1.00 88.56 102 LYS A C 1
ATOM 856 O O . LYS A 1 102 ? -13.759 35.114 26.912 1.00 88.56 102 LYS A O 1
ATOM 861 N N . LYS A 1 103 ? -13.478 33.368 28.301 1.00 86.44 103 LYS A N 1
ATOM 862 C CA . LYS A 1 103 ? -14.416 33.854 29.328 1.00 86.44 103 LYS A CA 1
ATOM 863 C C . LYS A 1 103 ? -13.893 35.110 30.024 1.00 86.44 103 LYS A C 1
ATOM 865 O O . LYS A 1 103 ? -14.630 36.087 30.089 1.00 86.44 103 LYS A O 1
ATOM 870 N N . GLU A 1 104 ? -12.624 35.122 30.428 1.00 82.81 104 GLU A N 1
ATOM 871 C CA . GLU A 1 104 ? -11.981 36.288 31.055 1.00 82.81 104 GLU A CA 1
ATOM 872 C C . GLU A 1 104 ? -11.990 37.518 30.133 1.00 82.81 104 GLU A C 1
ATOM 874 O O . GLU A 1 104 ? -12.296 38.631 30.563 1.00 82.81 104 GLU A O 1
ATOM 879 N N . GLN A 1 105 ? -11.731 37.331 28.835 1.00 81.31 105 GLN A N 1
ATOM 880 C CA . GLN A 1 105 ? -11.814 38.421 27.862 1.00 81.31 105 GLN A CA 1
ATOM 881 C C . GLN A 1 105 ? -13.237 38.968 27.726 1.00 81.31 105 GLN A C 1
ATOM 883 O O . GLN A 1 105 ? -13.424 40.184 27.730 1.00 81.31 105 GLN A O 1
ATOM 888 N N . ILE A 1 106 ? -14.245 38.098 27.633 1.00 83.88 106 ILE A N 1
ATOM 889 C CA . ILE A 1 106 ? -15.653 38.516 27.545 1.00 83.88 106 ILE A CA 1
ATOM 890 C C . ILE A 1 106 ? -16.064 39.299 28.800 1.00 83.88 106 ILE A C 1
ATOM 892 O O . ILE A 1 106 ? -16.723 40.334 28.685 1.00 83.88 106 ILE A O 1
ATOM 896 N N . GLU A 1 107 ? -15.644 38.839 29.977 1.00 81.75 107 GLU A N 1
ATOM 897 C CA . GLU A 1 107 ? -15.952 39.468 31.263 1.00 81.75 107 GLU A CA 1
ATOM 898 C C . GLU A 1 107 ? -15.266 40.837 31.408 1.00 81.75 107 GLU A C 1
ATOM 900 O O . GLU A 1 107 ? -15.929 41.821 31.738 1.00 81.75 107 GLU A O 1
ATOM 905 N N . SER A 1 108 ? -13.997 40.959 31.002 1.00 77.81 108 SER A N 1
ATOM 906 C CA . SER A 1 108 ? -13.276 42.244 30.981 1.00 77.81 108 SER A CA 1
ATOM 907 C C . SER A 1 108 ? -13.907 43.284 30.044 1.00 77.81 108 SER A C 1
ATOM 909 O O . SER A 1 108 ? -13.961 44.475 30.359 1.00 77.81 108 SER A O 1
ATOM 911 N N . VAL A 1 109 ? -14.436 42.848 28.895 1.00 80.00 109 VAL A N 1
ATOM 912 C CA . VAL A 1 109 ? -15.115 43.727 27.930 1.00 80.00 109 VAL A CA 1
ATOM 913 C C . VAL A 1 109 ? -16.466 44.187 28.475 1.00 80.00 109 VAL A C 1
ATOM 915 O O . VAL A 1 109 ? -16.892 45.312 28.205 1.00 80.00 109 VAL A O 1
ATOM 918 N N . TYR A 1 110 ? -17.147 43.337 29.240 1.00 75.56 110 TYR A N 1
ATOM 919 C CA . TYR A 1 110 ? -18.387 43.694 29.916 1.00 75.56 110 TYR A CA 1
ATOM 920 C C . TYR A 1 110 ? -18.137 44.706 31.045 1.00 75.56 110 TYR A C 1
ATOM 922 O O . TYR A 1 110 ? -18.747 45.776 31.032 1.00 75.56 110 TYR A O 1
ATOM 930 N N . GLU A 1 111 ? -17.184 44.451 31.948 1.00 74.75 111 GLU A N 1
ATOM 931 C CA . GLU A 1 111 ? -16.845 45.383 33.038 1.00 74.75 111 GLU A CA 1
ATOM 932 C C . GLU A 1 111 ? -16.314 46.732 32.529 1.00 74.75 111 GLU A C 1
ATOM 934 O O . GLU A 1 111 ? -16.677 47.795 33.046 1.00 74.75 111 GLU A O 1
ATOM 939 N N . SER A 1 112 ? -15.513 46.718 31.460 1.00 72.44 112 SER A N 1
ATOM 940 C CA . SER A 1 112 ? -15.033 47.947 30.825 1.00 72.44 112 SER A CA 1
ATOM 941 C C . SER A 1 112 ? -16.179 48.771 30.230 1.00 72.44 112 SER A C 1
ATOM 943 O O . SER A 1 112 ? -16.136 49.994 30.309 1.00 72.44 112 SER A O 1
ATOM 945 N N . ARG A 1 113 ? -17.236 48.140 29.692 1.00 61.78 113 ARG A N 1
ATOM 946 C CA . ARG A 1 113 ? -18.418 48.857 29.177 1.00 61.78 113 ARG A CA 1
ATOM 947 C C . ARG A 1 113 ? -19.350 49.382 30.267 1.00 61.78 113 ARG A C 1
ATOM 949 O O . ARG A 1 113 ? -20.027 50.379 30.035 1.00 61.78 113 ARG A O 1
ATOM 956 N N . VAL A 1 114 ? -19.372 48.750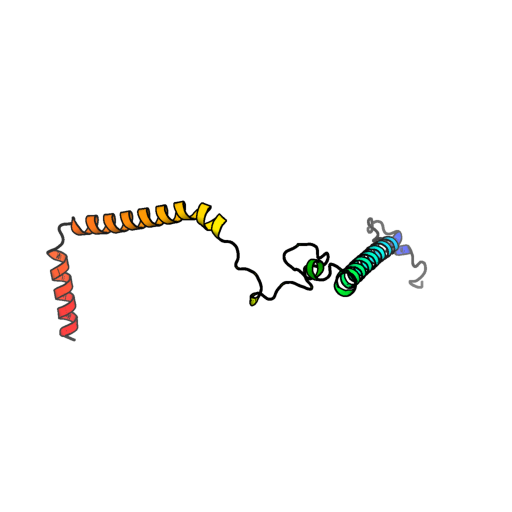 31.437 1.00 63.28 114 VAL A N 1
ATOM 957 C CA . VAL A 1 114 ? -20.194 49.173 32.586 1.00 63.28 114 VAL A CA 1
ATOM 958 C C . VAL A 1 114 ? -19.572 50.366 33.335 1.00 63.28 114 VAL A C 1
ATOM 960 O O . VAL A 1 114 ? -20.288 51.120 33.988 1.00 6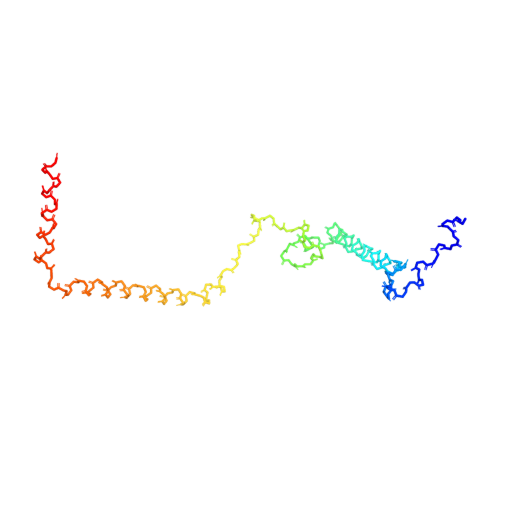3.28 114 VAL A O 1
ATOM 963 N N . SER A 1 115 ? -18.260 50.588 33.208 1.00 57.66 115 SER A N 1
ATOM 964 C CA . SER A 1 115 ? -17.512 51.635 33.928 1.00 57.66 115 SER A CA 1
ATOM 965 C C . SER A 1 115 ? -17.384 52.990 33.202 1.00 57.66 115 SER A C 1
ATOM 967 O O . SER A 1 115 ? -16.862 53.939 33.789 1.00 57.66 115 SER A O 1
ATOM 969 N N . LEU A 1 116 ? -17.897 53.146 31.971 1.00 52.41 116 LEU A N 1
ATOM 970 C CA . LEU A 1 116 ? -18.011 54.465 31.322 1.00 52.41 116 LEU A CA 1
ATOM 971 C C . LEU A 1 116 ? -19.256 55.228 31.822 1.00 52.41 116 LEU A C 1
ATOM 973 O O . LEU A 1 116 ? -20.363 54.687 31.762 1.00 52.41 116 LEU A O 1
ATOM 977 N N . PRO A 1 117 ? -19.149 56.514 32.217 1.00 57.12 117 PRO A N 1
ATOM 978 C CA . PRO A 1 117 ? -20.320 57.333 32.493 1.00 57.12 117 PRO A CA 1
ATOM 979 C C . PRO A 1 117 ? -20.945 57.762 31.159 1.00 57.12 117 PRO A C 1
ATOM 981 O O . PRO A 1 117 ? -20.635 58.810 30.599 1.00 57.12 117 PRO A O 1
ATOM 984 N N . THR A 1 118 ? -21.816 56.931 30.595 1.00 57.41 118 THR A N 1
ATOM 985 C CA . THR A 1 118 ? -22.659 57.306 29.445 1.00 57.41 118 THR A CA 1
ATOM 986 C C . THR A 1 118 ? -24.020 56.624 29.551 1.00 57.41 118 THR A C 1
ATOM 988 O O . THR A 1 118 ? -24.450 55.909 28.652 1.00 57.41 118 THR A O 1
ATOM 991 N N . SER A 1 119 ? -24.710 56.825 30.676 1.00 56.28 119 SER A N 1
ATOM 992 C CA . SER A 1 119 ? -26.113 56.411 30.834 1.00 56.28 119 SER A CA 1
ATOM 993 C C . SER A 1 119 ? -27.115 57.531 30.528 1.00 56.28 119 SER A C 1
ATOM 995 O O . SER A 1 119 ? -28.291 57.245 30.346 1.00 56.28 119 SER A O 1
ATOM 997 N N . ALA A 1 120 ? -26.671 58.789 30.413 1.00 51.88 120 ALA A N 1
ATOM 998 C CA . ALA A 1 120 ? -27.559 59.910 30.091 1.00 51.88 120 ALA A CA 1
ATOM 999 C C . ALA A 1 120 ? -27.661 60.192 28.576 1.00 51.88 120 ALA A C 1
ATOM 1001 O O . ALA A 1 120 ? -28.751 60.417 28.076 1.00 51.88 120 ALA A O 1
ATOM 1002 N N . ALA A 1 121 ? -26.559 60.116 27.817 1.00 54.34 121 ALA A N 1
ATOM 1003 C CA . ALA A 1 121 ? -26.552 60.512 26.398 1.00 54.34 121 ALA A CA 1
ATOM 1004 C C . ALA A 1 121 ? -27.045 59.424 25.420 1.00 54.34 121 ALA A C 1
ATOM 1006 O O . ALA A 1 121 ? -27.508 59.732 24.326 1.00 54.34 121 ALA A O 1
ATOM 1007 N N . THR A 1 122 ? -26.944 58.143 25.785 1.00 59.09 122 THR A N 1
ATOM 1008 C CA . THR A 1 122 ? -27.369 57.022 24.927 1.00 59.09 122 THR A CA 1
ATOM 1009 C C . THR A 1 122 ? -28.870 56.770 25.010 1.00 59.09 122 THR A C 1
ATOM 1011 O O . THR A 1 122 ? -29.480 56.443 23.996 1.00 59.09 122 THR A O 1
ATOM 1014 N N . SER A 1 123 ? -29.478 56.970 26.185 1.00 63.62 123 SER A N 1
ATOM 1015 C CA . SER A 1 123 ? -30.928 56.840 26.368 1.00 63.62 123 SER A CA 1
ATOM 1016 C C . SER A 1 123 ? -31.687 57.846 25.502 1.00 63.62 123 SER A C 1
ATOM 1018 O O . SER A 1 123 ? -32.602 57.452 24.784 1.00 63.62 123 SER A O 1
ATOM 1020 N N . ASP A 1 124 ? -31.268 59.114 25.492 1.00 64.38 124 ASP A N 1
ATOM 1021 C CA . ASP A 1 124 ? -31.921 60.157 24.690 1.00 64.38 124 ASP A CA 1
ATOM 1022 C C . ASP A 1 124 ? -31.852 59.851 23.186 1.00 64.38 124 ASP A C 1
ATOM 1024 O O . ASP A 1 124 ? -32.851 59.996 22.482 1.00 64.38 124 ASP A O 1
ATOM 1028 N N . TYR A 1 125 ? -30.720 59.317 22.709 1.00 64.75 125 TYR A N 1
ATOM 1029 C CA . TYR A 1 125 ? -30.567 58.895 21.314 1.00 64.75 125 TYR A CA 1
ATOM 1030 C C . TYR A 1 125 ? -31.526 57.753 20.935 1.00 64.75 125 TYR A C 1
ATOM 1032 O O . TYR A 1 125 ? -32.130 57.780 19.862 1.00 64.75 125 TYR A O 1
ATOM 1040 N N . TYR A 1 126 ? -31.698 56.755 21.811 1.00 66.31 126 TYR A N 1
ATOM 1041 C CA . TYR A 1 126 ? -32.603 55.628 21.556 1.00 66.31 126 TYR A CA 1
ATOM 1042 C C . TYR A 1 126 ? -34.082 56.028 21.633 1.00 66.31 126 TYR A C 1
ATOM 1044 O O . TYR A 1 126 ? -34.873 55.568 20.809 1.00 66.31 126 TYR A O 1
ATOM 1052 N N . ILE A 1 127 ? -34.449 56.919 22.557 1.00 71.50 127 ILE A N 1
ATOM 1053 C CA . ILE A 1 127 ? -35.817 57.444 22.668 1.00 71.50 127 ILE A CA 1
ATOM 1054 C C . ILE A 1 127 ? -36.177 58.317 21.455 1.00 71.50 127 ILE A C 1
ATOM 1056 O O . ILE A 1 127 ? -37.293 58.216 20.942 1.00 71.50 127 ILE A O 1
ATOM 1060 N N . GLU A 1 128 ? -35.244 59.127 20.946 1.00 75.00 128 GLU A N 1
ATOM 1061 C CA . GLU A 1 128 ? -35.457 59.930 19.735 1.00 75.00 128 GLU A CA 1
ATOM 1062 C C . GLU A 1 128 ? -35.627 59.054 18.484 1.00 75.00 128 GLU A C 1
ATOM 1064 O O . GLU A 1 128 ? -36.526 59.294 17.674 1.00 75.00 128 GLU A O 1
ATOM 1069 N N . TYR A 1 129 ? -34.806 58.009 18.332 1.00 72.06 129 TYR A N 1
ATOM 1070 C CA . TYR A 1 129 ? -34.917 57.075 17.206 1.00 72.06 129 TYR A CA 1
ATOM 1071 C C . TYR A 1 129 ? -36.268 56.357 17.196 1.00 72.06 129 TYR A C 1
ATOM 1073 O O . TYR A 1 129 ? -36.931 56.285 16.163 1.00 72.06 129 TYR A O 1
ATOM 1081 N N . GLN A 1 130 ? -36.702 55.889 18.365 1.00 76.88 130 GLN A N 1
ATOM 1082 C CA . GLN A 1 130 ? -37.959 55.166 18.518 1.00 76.88 130 GLN A CA 1
ATOM 1083 C C . GLN A 1 130 ? -39.177 56.062 18.250 1.00 76.88 130 GLN A C 1
ATOM 1085 O O . GLN A 1 130 ? -40.162 55.605 17.676 1.00 76.88 130 GLN A O 1
ATOM 1090 N N . LYS A 1 131 ? -39.087 57.353 18.594 1.00 79.50 131 LYS A N 1
ATOM 1091 C CA . LYS A 1 131 ? -40.123 58.345 18.283 1.00 79.50 131 LYS A CA 1
ATOM 1092 C C . LYS A 1 131 ? -40.213 58.665 16.786 1.00 79.50 131 LYS A C 1
ATOM 1094 O O . LYS A 1 131 ? -41.308 58.857 16.272 1.00 79.50 131 LYS A O 1
ATOM 1099 N N . ARG A 1 132 ? -39.082 58.689 16.068 1.00 77.38 132 ARG A N 1
ATOM 1100 C CA . ARG A 1 132 ? -39.082 58.903 14.609 1.00 77.38 132 ARG A CA 1
ATOM 1101 C C . ARG A 1 132 ? -39.731 57.761 13.833 1.00 77.38 132 ARG A C 1
ATOM 1103 O O . ARG A 1 132 ? -40.337 58.028 12.804 1.00 77.38 132 ARG A O 1
ATOM 1110 N N . GLU A 1 133 ? -39.618 56.522 14.307 1.00 71.62 133 GLU A N 1
ATOM 1111 C CA . GLU A 1 133 ? -40.280 55.387 13.650 1.00 71.62 133 GLU A CA 1
ATOM 1112 C C . GLU A 1 133 ? -41.781 55.305 13.946 1.00 71.62 133 GLU A C 1
ATOM 1114 O O . GLU A 1 133 ? -42.518 54.778 13.124 1.00 71.62 133 GLU A O 1
ATOM 1119 N N . SER A 1 134 ? -42.254 55.837 15.080 1.00 73.12 134 SER A N 1
ATOM 1120 C CA . SER A 1 134 ? -43.690 55.850 15.394 1.00 73.12 134 SER A CA 1
ATOM 1121 C C . SER A 1 134 ? -44.488 56.931 14.659 1.00 73.12 134 SER A C 1
ATOM 1123 O O . SER A 1 134 ? -45.708 56.823 14.583 1.00 73.12 134 SER A O 1
ATOM 1125 N N . ASP A 1 135 ? -43.818 57.978 14.169 1.00 70.69 135 ASP A N 1
ATOM 1126 C CA . ASP A 1 135 ? -44.437 59.091 13.432 1.00 70.69 135 ASP A CA 1
ATOM 1127 C C . ASP A 1 135 ? -44.515 58.832 11.903 1.00 70.69 135 ASP A C 1
ATOM 1129 O O . ASP A 1 135 ? -44.959 59.707 11.153 1.00 70.69 135 ASP A O 1
ATOM 1133 N N . ILE A 1 136 ? -44.084 57.647 11.443 1.00 55.53 136 ILE A N 1
ATOM 1134 C CA . ILE A 1 136 ? -44.229 57.124 10.067 1.00 55.53 136 ILE A CA 1
ATOM 1135 C C . ILE A 1 136 ? -45.431 56.179 10.006 1.00 55.53 136 ILE A C 1
ATOM 1137 O O . ILE A 1 136 ? -46.190 56.275 9.013 1.00 55.53 136 ILE A O 1
#

Sequence (136 aa):
MSHLEDPNLYKKNPLYERHEPSNYVPFYVTLALCIVFAIFLCVLNIFFCCISKHKKYWKDTNTGNRWILPIWVKTPAGQPPVDITELEEKYWPQVLQYEAQKKEQIESVYESRVSLPTSAATSDYYIEYQKRESDI

Foldseek 3Di:
DDPPPDPCPVVPDPVCPDDDPPDCVVVVVVVVVVVVVVVVLVVVLVCCCPPNPVVVVSPDLVNPPRPDNPVPDDDPVPDDPDPCVVVCVVCVVVVVVVVVVVVVVVVVVVVVVVPDPDPPPVVVVVVVVVVVVVVD

Radius of gyration: 38.73 Å; chains: 1; bounding box: 69×85×90 Å